Protein AF-A0A1X6YLA5-F1 (afdb_monomer)

Secondary structure (DSSP, 8-state):
-----TT-EEEESS-EEEEEEETTT--EEEEEEE-SEEEESHHHHTTPPTTEEEE--TTS--EEE----TT-----TTTT-S---TT----HHHHHHHHHHHHHHHHHHHHHHHHHHHHHHHHHHT---PPPPPPPP--PPPPPPPPPPPPPPPPPPPP-----

Solvent-accessible surface area (backbone atoms only — not comparable to full-atom values): 10572 Å² total; per-residue (Å²): 134,82,83,78,50,67,75,22,28,39,37,21,87,84,16,35,46,37,36,33,26,33,69,85,81,66,45,76,78,47,77,44,81,44,73,52,41,82,39,72,33,46,75,61,58,75,69,52,56,93,67,43,44,72,44,73,51,93,85,25,58,56,42,81,43,66,64,73,66,77,75,71,75,67,75,56,92,58,80,72,67,56,89,63,58,92,81,68,72,82,48,75,66,55,50,51,53,51,51,50,51,52,50,50,54,50,52,50,56,55,48,54,54,49,52,56,51,49,56,54,48,55,55,63,71,62,57,73,84,67,81,78,75,75,80,74,83,82,77,74,80,77,79,76,81,76,82,78,83,79,81,78,81,77,83,80,84,78,79,91,72,84,88,132

Foldseek 3Di:
DDAADQAKKKAAQAWFWKFKAAQPPRDGPDIDTGGHGIGGCNVVVVVHDPRIGIDDDPPGRIDIGDPPPPPPVPVPPPPVPPPPDPPDDQDPVNVVVVVVVVVVVVVVVVVVVVVVVVVVVVVVVPPPPDPDDDPDDDDDPDDDDDDDDDDDDDDDDDDDDDDD

Sequence (164 aa):
MTEITRNARFVSANGGKVDIIDLQSGEVLADVSVPPGIQPTGPYLDLVPYGAQLQVGPESGLAVLEPRSLTSISKSPLRHQSGANPDFQPTSASRMERELRLQIARMKSLNDGAERRQRKLDQIERIPNAPMEDPAPVVEPSPAPAPEPNPEPAPEPQPEGGNE

Mean predicted aligned error: 19.93 Å

pLDDT: mean 79.2, std 17.37, range [42.91, 97.69]

Structure (mmCIF, N/CA/C/O backbone):
data_AF-A0A1X6YLA5-F1
#
_entry.id   AF-A0A1X6YLA5-F1
#
loop_
_atom_site.group_PDB
_atom_site.id
_atom_site.type_symbol
_atom_site.label_atom_id
_atom_site.label_alt_id
_atom_site.label_comp_id
_atom_site.label_asym_id
_atom_site.label_entity_id
_atom_site.label_seq_id
_atom_site.pdbx_PDB_ins_code
_atom_site.Cartn_x
_atom_site.Cartn_y
_atom_site.Cartn_z
_atom_site.occupancy
_atom_site.B_iso_or_equiv
_atom_site.auth_seq_id
_atom_site.auth_comp_id
_atom_site.auth_asym_id
_atom_site.auth_atom_id
_atom_site.pdbx_PDB_model_num
ATOM 1 N N . MET A 1 1 ? -11.202 14.427 4.803 1.00 63.56 1 MET A N 1
ATOM 2 C CA . MET A 1 1 ? -11.115 13.066 5.365 1.00 63.56 1 MET A CA 1
ATOM 3 C C . MET A 1 1 ? -10.650 12.159 4.247 1.00 63.56 1 MET A C 1
ATOM 5 O O . MET A 1 1 ? -11.165 12.295 3.145 1.00 63.56 1 MET A O 1
ATOM 9 N N . THR A 1 2 ? -9.623 11.351 4.483 1.00 73.75 2 THR A N 1
ATOM 10 C CA . THR A 1 2 ? -9.095 10.432 3.468 1.00 73.75 2 THR A CA 1
ATOM 11 C C . THR A 1 2 ? -9.941 9.167 3.496 1.00 73.75 2 THR A C 1
ATOM 13 O O . THR A 1 2 ? -10.044 8.538 4.546 1.00 73.75 2 THR A O 1
ATOM 16 N N . GLU A 1 3 ? -10.581 8.828 2.382 1.00 83.00 3 GLU A N 1
ATOM 17 C CA . GLU A 1 3 ? -11.421 7.635 2.284 1.00 83.00 3 GLU A CA 1
ATOM 18 C C . GLU A 1 3 ? -10.538 6.382 2.218 1.00 83.00 3 GLU A C 1
ATOM 20 O O . GLU A 1 3 ? -9.690 6.232 1.338 1.00 83.00 3 GLU A O 1
ATOM 25 N N . ILE A 1 4 ? -10.704 5.476 3.179 1.00 91.44 4 ILE A N 1
ATOM 26 C CA . ILE A 1 4 ? -9.829 4.314 3.321 1.00 91.44 4 ILE A CA 1
ATOM 27 C C . ILE A 1 4 ? -10.345 3.173 2.442 1.00 91.44 4 ILE A C 1
ATOM 29 O O . ILE A 1 4 ? -11.321 2.498 2.763 1.00 91.44 4 ILE A O 1
ATOM 33 N N . THR A 1 5 ? -9.663 2.927 1.325 1.00 91.88 5 THR A N 1
ATOM 34 C CA . THR A 1 5 ? -10.025 1.842 0.400 1.00 91.88 5 THR A CA 1
ATOM 35 C C . THR A 1 5 ? -9.481 0.479 0.843 1.00 91.88 5 THR A C 1
ATOM 37 O O . THR A 1 5 ? -8.481 0.380 1.552 1.00 91.88 5 THR A O 1
ATOM 40 N N . ARG A 1 6 ? -10.074 -0.616 0.338 1.00 91.94 6 ARG A N 1
ATOM 41 C CA . ARG A 1 6 ? -9.633 -1.998 0.639 1.00 91.94 6 ARG A CA 1
ATOM 42 C C . ARG A 1 6 ? -8.201 -2.314 0.206 1.00 91.94 6 ARG A C 1
ATOM 44 O O . ARG A 1 6 ? -7.574 -3.217 0.753 1.00 91.94 6 ARG A O 1
ATOM 51 N N . ASN A 1 7 ? -7.692 -1.567 -0.770 1.00 91.62 7 ASN A N 1
ATOM 52 C CA . ASN A 1 7 ? -6.337 -1.723 -1.283 1.00 91.62 7 ASN A CA 1
ATOM 53 C C . ASN A 1 7 ? -5.305 -0.909 -0.494 1.00 91.62 7 ASN A C 1
ATOM 55 O O . ASN A 1 7 ? -4.108 -1.132 -0.678 1.00 91.62 7 ASN A O 1
ATOM 59 N N . ALA A 1 8 ? -5.744 0.019 0.362 1.00 93.69 8 ALA A N 1
ATOM 60 C CA . ALA A 1 8 ? -4.855 0.782 1.220 1.00 93.69 8 ALA A CA 1
ATOM 61 C C . ALA A 1 8 ? -4.033 -0.135 2.140 1.00 93.69 8 ALA A C 1
ATOM 63 O O . ALA A 1 8 ? -4.310 -1.328 2.324 1.00 93.69 8 ALA A O 1
ATOM 64 N N . ARG A 1 9 ? -2.965 0.436 2.692 1.00 95.12 9 ARG A N 1
ATOM 65 C CA . ARG A 1 9 ? -2.153 -0.200 3.723 1.00 95.12 9 ARG A CA 1
ATOM 66 C C . ARG A 1 9 ? -1.939 0.763 4.869 1.00 95.12 9 ARG A C 1
ATOM 68 O O . ARG A 1 9 ? -1.591 1.919 4.649 1.00 95.12 9 ARG A O 1
ATOM 75 N N . PHE A 1 10 ? -2.095 0.270 6.085 1.00 95.69 10 PHE A N 1
ATOM 76 C CA . PHE A 1 10 ? -1.666 0.989 7.270 1.00 95.69 10 PHE A CA 1
ATOM 77 C C . PHE A 1 10 ? -0.164 0.823 7.448 1.00 95.69 10 PHE A C 1
ATOM 79 O O . PHE A 1 10 ? 0.371 -0.274 7.281 1.00 95.69 10 PHE A O 1
ATOM 86 N N . VAL A 1 11 ? 0.518 1.917 7.763 1.00 96.19 11 VAL A N 1
ATOM 87 C CA . VAL A 1 11 ? 1.953 1.939 8.026 1.00 96.19 11 VAL A CA 1
ATOM 88 C C . VAL A 1 11 ? 2.182 2.645 9.352 1.00 96.19 11 VAL A C 1
ATOM 90 O O . VAL A 1 11 ? 1.808 3.805 9.509 1.00 96.19 11 VAL A O 1
ATOM 93 N N . SER A 1 12 ? 2.806 1.953 10.300 1.00 96.81 12 SER A N 1
ATOM 94 C CA . SER A 1 12 ? 3.267 2.553 11.554 1.00 96.81 12 SER A CA 1
ATOM 95 C C . SER A 1 12 ? 4.551 1.886 12.035 1.00 96.81 12 SER A C 1
ATOM 97 O O . SER A 1 12 ? 4.751 0.690 11.837 1.00 96.81 12 SER A O 1
ATOM 99 N N . ALA A 1 13 ? 5.422 2.656 12.685 1.00 96.19 13 ALA A N 1
ATOM 100 C CA . ALA A 1 13 ? 6.609 2.124 13.349 1.00 96.19 13 ALA A CA 1
ATOM 101 C C . ALA A 1 13 ? 6.271 1.444 14.687 1.00 96.19 13 ALA A C 1
ATOM 103 O O . ALA A 1 13 ? 6.839 0.403 15.000 1.00 96.19 13 ALA A O 1
ATOM 104 N N . ASN A 1 14 ? 5.319 2.002 15.442 1.00 96.75 14 ASN A N 1
ATOM 105 C CA . ASN A 1 14 ? 5.005 1.590 16.817 1.00 96.75 14 ASN A CA 1
ATOM 106 C C . ASN A 1 14 ? 3.636 0.897 16.946 1.00 96.75 14 ASN A C 1
ATOM 108 O O . ASN A 1 14 ? 3.245 0.498 18.038 1.00 96.75 14 ASN A O 1
ATOM 112 N N . GLY A 1 15 ? 2.906 0.754 15.838 1.0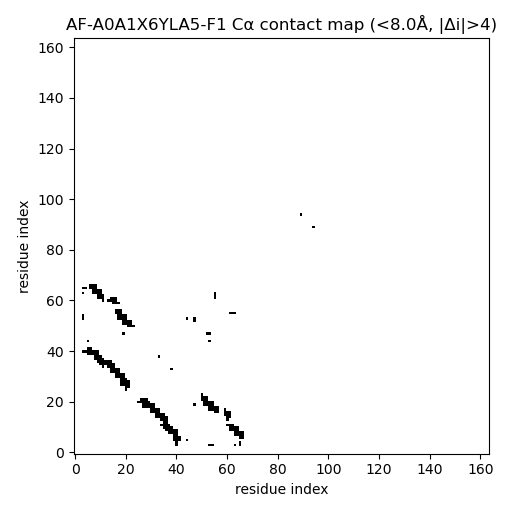0 95.62 15 GLY A N 1
ATOM 113 C CA . GLY A 1 15 ? 1.487 0.407 15.845 1.00 95.62 15 GLY A CA 1
ATOM 114 C C . GLY A 1 15 ? 0.614 1.646 16.044 1.00 95.62 15 GLY A C 1
ATOM 115 O O . GLY A 1 15 ? 1.097 2.778 15.966 1.00 95.62 15 GLY A O 1
ATOM 116 N N . GLY A 1 16 ? -0.681 1.443 16.240 1.00 95.69 16 GLY A N 1
ATOM 117 C CA . GLY A 1 16 ? -1.617 2.536 16.479 1.00 95.69 16 GLY A CA 1
ATOM 118 C C . GLY A 1 16 ? -3.050 2.060 16.640 1.00 95.69 16 GLY A C 1
ATOM 119 O O . GLY A 1 16 ? -3.293 0.863 16.789 1.00 95.69 16 GLY A O 1
ATOM 120 N N . LYS A 1 17 ? -3.997 2.996 16.597 1.00 95.75 17 LYS A N 1
ATOM 121 C CA . LYS A 1 17 ? -5.434 2.714 16.689 1.00 95.75 17 LYS A CA 1
ATOM 122 C C . LYS A 1 17 ? -6.199 3.308 15.515 1.00 95.75 17 LYS A C 1
ATOM 124 O O . LYS A 1 17 ? -5.859 4.387 15.035 1.00 95.75 17 LYS A O 1
ATOM 129 N N . VAL A 1 18 ? -7.211 2.589 15.058 1.00 95.50 18 VAL A N 1
ATOM 130 C CA . VAL A 1 18 ? -8.155 3.058 14.045 1.00 95.50 18 VAL A CA 1
ATOM 131 C C . VAL A 1 18 ? -9.533 3.077 14.673 1.00 95.50 18 VAL A C 1
ATOM 133 O O . VAL A 1 18 ? -9.942 2.090 15.285 1.00 95.50 18 VAL A O 1
ATOM 136 N N . ASP A 1 19 ? -10.234 4.180 14.477 1.00 95.62 19 ASP A N 1
ATOM 137 C CA . ASP A 1 19 ? -11.535 4.413 15.077 1.00 95.62 19 ASP A CA 1
ATOM 138 C C . ASP A 1 19 ? -12.605 4.052 14.043 1.00 95.62 19 ASP A C 1
ATOM 140 O O . ASP A 1 19 ? -12.516 4.425 12.867 1.00 95.62 19 ASP A O 1
ATOM 144 N N . ILE A 1 20 ? -13.612 3.293 14.458 1.00 95.69 20 ILE A N 1
ATOM 145 C CA . ILE A 1 20 ? -14.802 3.004 13.659 1.00 95.69 20 ILE A CA 1
ATOM 146 C C . ILE A 1 20 ? -15.848 4.040 14.041 1.00 95.69 20 ILE A C 1
ATOM 148 O O . ILE A 1 20 ? -16.296 4.069 15.183 1.00 95.69 20 ILE A O 1
ATOM 152 N N . ILE A 1 21 ? -16.245 4.878 13.090 1.00 95.44 21 ILE A N 1
ATOM 153 C CA . ILE A 1 21 ? -17.157 5.998 13.322 1.00 95.44 21 ILE A CA 1
ATOM 154 C C . ILE A 1 21 ? -18.441 5.764 12.542 1.00 95.44 21 ILE A C 1
ATOM 156 O O . ILE A 1 21 ? -18.399 5.413 11.362 1.00 95.44 21 ILE A O 1
ATOM 160 N N . ASP A 1 22 ? -19.583 5.970 13.185 1.00 96.50 22 ASP A N 1
ATOM 161 C CA . ASP A 1 22 ? -20.880 5.953 12.511 1.00 96.50 22 ASP A CA 1
ATOM 162 C C . ASP A 1 22 ? -21.041 7.192 11.612 1.00 96.50 22 ASP A C 1
ATOM 164 O O . ASP A 1 22 ? -20.834 8.326 12.045 1.00 96.50 22 ASP A O 1
ATOM 168 N N . LEU A 1 23 ? -21.427 6.992 10.348 1.00 93.88 23 LEU A N 1
ATOM 169 C CA . LEU A 1 23 ? -21.594 8.082 9.382 1.00 93.88 23 LEU A CA 1
ATOM 170 C C . LEU A 1 23 ? -22.749 9.025 9.741 1.00 93.88 23 LEU A C 1
ATOM 172 O O . LEU A 1 23 ? -22.738 10.175 9.302 1.00 93.88 23 LEU A O 1
ATOM 176 N N . GLN A 1 24 ? -23.757 8.552 10.481 1.00 94.44 24 GLN A N 1
ATOM 177 C CA . GLN A 1 24 ? -24.940 9.355 10.799 1.00 94.44 24 GLN A CA 1
ATOM 178 C C . GLN A 1 24 ? -24.748 10.200 12.057 1.00 94.44 24 GLN A C 1
ATOM 180 O O . GLN A 1 24 ? -25.026 11.399 12.036 1.00 94.44 24 GLN A O 1
ATOM 185 N N . SER A 1 25 ? -24.284 9.583 13.144 1.00 94.12 25 SER A N 1
ATOM 186 C CA . SER A 1 25 ? -24.071 10.268 14.424 1.00 94.12 25 SER A CA 1
ATOM 187 C C . SER A 1 25 ? -22.704 10.947 14.532 1.00 94.12 25 SER A C 1
ATOM 189 O O . SER A 1 25 ? -22.564 11.915 15.279 1.00 94.12 25 SER A O 1
ATOM 191 N N . GLY A 1 26 ? -21.695 10.464 13.799 1.00 92.94 26 GLY A N 1
ATOM 192 C CA . GLY A 1 26 ? -20.302 10.865 13.993 1.00 92.94 26 GLY A CA 1
ATOM 193 C C . GLY A 1 26 ? -19.695 10.348 15.301 1.00 92.94 26 GLY A C 1
ATOM 194 O O . GLY A 1 26 ? -18.610 10.790 15.678 1.00 92.94 26 GLY A O 1
ATOM 195 N N . GLU A 1 27 ? -20.377 9.441 16.004 1.00 94.88 27 GLU A N 1
ATOM 196 C CA . GLU A 1 27 ? -19.890 8.836 17.239 1.00 94.88 27 GLU A CA 1
ATOM 197 C C . GLU A 1 27 ? -18.883 7.718 16.939 1.00 94.88 27 GLU A C 1
ATOM 199 O O . GLU A 1 27 ? -19.021 6.967 15.967 1.00 94.88 27 GLU A O 1
ATOM 204 N N . VAL A 1 28 ? -17.857 7.610 17.785 1.00 95.00 28 VAL A N 1
ATOM 205 C CA . VAL A 1 28 ? -16.889 6.512 17.732 1.00 95.00 28 VAL A CA 1
ATOM 206 C C . VAL A 1 28 ? -17.541 5.271 18.335 1.00 95.00 28 VAL A C 1
ATOM 208 O O . VAL A 1 28 ? -17.820 5.223 19.530 1.00 95.00 28 VAL A O 1
ATOM 211 N N . LEU A 1 29 ? -17.781 4.261 17.505 1.00 95.81 29 LEU A N 1
ATOM 212 C CA . LEU A 1 29 ? -18.382 2.994 17.913 1.00 95.81 29 LEU A CA 1
ATOM 213 C C . LEU A 1 29 ? -17.364 2.060 18.574 1.00 95.81 29 LEU A C 1
ATOM 215 O O . LEU A 1 29 ? -17.704 1.341 19.513 1.00 95.81 29 LEU A O 1
ATOM 219 N N . ALA A 1 30 ? -16.137 2.017 18.050 1.00 95.44 30 ALA A N 1
ATOM 220 C CA . ALA A 1 30 ? -15.092 1.120 18.530 1.00 95.44 30 ALA A CA 1
ATOM 221 C C . ALA A 1 30 ? -13.692 1.567 18.095 1.00 95.44 30 ALA A C 1
ATOM 223 O O . ALA A 1 30 ? -13.518 2.080 16.991 1.00 95.44 30 ALA A O 1
ATOM 224 N N . ASP A 1 31 ? -12.698 1.234 18.918 1.00 95.00 31 ASP A N 1
ATOM 225 C CA . ASP A 1 31 ? -11.280 1.427 18.616 1.00 95.00 31 ASP A CA 1
ATOM 226 C C . ASP A 1 31 ? -10.631 0.076 18.311 1.00 95.00 31 ASP A C 1
ATOM 228 O O . ASP A 1 31 ? -10.728 -0.872 19.098 1.00 95.00 31 ASP A O 1
ATOM 232 N N . VAL A 1 32 ? -9.909 -0.012 17.196 1.00 96.19 32 VAL A N 1
ATOM 233 C CA . VAL A 1 32 ? -9.199 -1.227 16.790 1.00 96.19 32 VAL A CA 1
ATOM 234 C C . VAL A 1 32 ? -7.699 -0.979 16.762 1.00 96.19 32 VAL A C 1
ATOM 236 O O . VAL A 1 32 ? -7.200 -0.105 16.053 1.00 96.19 32 VAL A O 1
ATOM 239 N N . SER A 1 33 ? -6.957 -1.782 17.521 1.00 96.31 33 SER A N 1
ATOM 240 C CA . SER A 1 33 ? -5.496 -1.720 17.564 1.00 96.31 33 SER A CA 1
ATOM 241 C C . SER A 1 33 ? -4.878 -2.345 16.311 1.00 96.31 33 SER A C 1
ATOM 243 O O . SER A 1 33 ? -5.177 -3.486 15.959 1.00 96.31 33 SER A O 1
ATOM 245 N N . VAL A 1 34 ? -3.964 -1.618 15.670 1.00 97.06 34 VAL A N 1
ATOM 246 C CA . VAL A 1 34 ? -3.184 -2.068 14.512 1.00 97.06 34 VAL A CA 1
ATOM 247 C C . VAL A 1 34 ? -1.736 -2.305 14.953 1.00 97.06 34 VAL A C 1
ATOM 249 O O . VAL A 1 34 ? -1.116 -1.398 15.519 1.00 97.06 34 VAL A O 1
ATOM 252 N N . PRO A 1 35 ? -1.161 -3.494 14.702 1.00 97.69 35 PRO A N 1
ATOM 253 C CA . PRO A 1 35 ? 0.223 -3.783 15.055 1.00 97.69 35 PRO A CA 1
ATOM 254 C C . PRO A 1 35 ? 1.215 -2.960 14.212 1.00 97.69 35 PRO A C 1
ATOM 256 O O . PRO A 1 35 ? 0.869 -2.496 13.120 1.00 97.69 35 PRO A O 1
ATOM 259 N N . PRO A 1 36 ? 2.465 -2.791 14.684 1.00 97.38 36 PRO A N 1
ATOM 260 C CA . PRO A 1 36 ? 3.510 -2.117 13.920 1.00 97.38 36 PRO A CA 1
ATOM 261 C C . PRO A 1 36 ? 3.802 -2.817 12.584 1.00 97.38 36 PRO A C 1
ATOM 263 O O . PRO A 1 36 ? 3.535 -4.006 12.383 1.00 97.38 36 PRO A O 1
ATOM 266 N N . GLY A 1 37 ? 4.390 -2.062 11.660 1.00 96.81 37 GLY A N 1
ATOM 267 C CA . GLY A 1 37 ? 4.745 -2.498 10.316 1.00 96.81 37 GLY A CA 1
ATOM 268 C C . GLY A 1 37 ? 3.758 -2.032 9.249 1.00 96.81 37 GLY A C 1
ATOM 269 O O . GLY A 1 37 ? 3.090 -1.007 9.384 1.00 96.81 37 GLY A O 1
ATOM 270 N N . ILE A 1 38 ? 3.719 -2.779 8.144 1.00 96.50 38 ILE A N 1
ATOM 271 C CA . ILE A 1 38 ? 2.829 -2.528 7.008 1.00 96.50 38 ILE A CA 1
ATOM 272 C C . ILE A 1 38 ? 1.702 -3.554 7.066 1.00 96.50 38 ILE A C 1
ATOM 274 O O . ILE A 1 38 ? 1.937 -4.733 6.807 1.00 96.50 38 ILE A O 1
ATOM 278 N N . GLN A 1 39 ? 0.489 -3.102 7.367 1.00 96.94 39 GLN A N 1
ATOM 279 C CA . GLN A 1 39 ? -0.682 -3.959 7.524 1.00 96.94 39 GLN A CA 1
ATOM 280 C C . GLN A 1 39 ? -1.699 -3.718 6.400 1.00 96.94 39 GLN A C 1
ATOM 282 O O . GLN A 1 39 ? -1.932 -2.568 6.016 1.00 96.94 39 GLN A O 1
ATOM 287 N N . PRO A 1 40 ? -2.306 -4.775 5.832 1.00 96.31 40 PRO A N 1
ATOM 288 C CA . PRO A 1 40 ? -3.376 -4.621 4.854 1.00 96.31 40 PRO A CA 1
ATOM 289 C C . PRO A 1 40 ? -4.646 -4.089 5.526 1.00 96.31 40 PRO A C 1
ATOM 291 O O . PRO A 1 40 ? -4.976 -4.496 6.637 1.00 96.31 40 PRO A O 1
ATOM 294 N N . THR A 1 41 ? -5.392 -3.225 4.837 1.00 95.75 41 THR A N 1
ATOM 295 C CA . THR A 1 41 ? -6.613 -2.631 5.405 1.00 95.75 41 THR A CA 1
ATOM 296 C C . THR A 1 41 ? -7.844 -3.539 5.309 1.00 95.75 41 THR A C 1
ATOM 298 O O . THR A 1 41 ? -8.793 -3.376 6.069 1.00 95.75 41 THR A O 1
ATOM 301 N N . GLY A 1 42 ? -7.822 -4.531 4.410 1.00 95.69 42 GLY A N 1
ATOM 302 C CA . GLY A 1 42 ? -8.934 -5.459 4.163 1.00 95.69 42 GLY A CA 1
ATOM 303 C C . GLY A 1 42 ? -9.549 -6.092 5.421 1.00 95.69 42 GLY A C 1
ATOM 304 O O . GLY A 1 42 ? -10.751 -5.934 5.605 1.00 95.69 42 GLY A O 1
ATOM 305 N N . PRO A 1 43 ? -8.759 -6.727 6.311 1.00 96.31 43 PRO A N 1
ATOM 306 C CA . PRO A 1 43 ? -9.287 -7.353 7.525 1.00 96.31 43 PRO A CA 1
ATOM 307 C C . PRO A 1 43 ? -10.010 -6.381 8.465 1.00 96.31 43 PRO A C 1
ATOM 309 O O . PRO A 1 43 ? -10.951 -6.774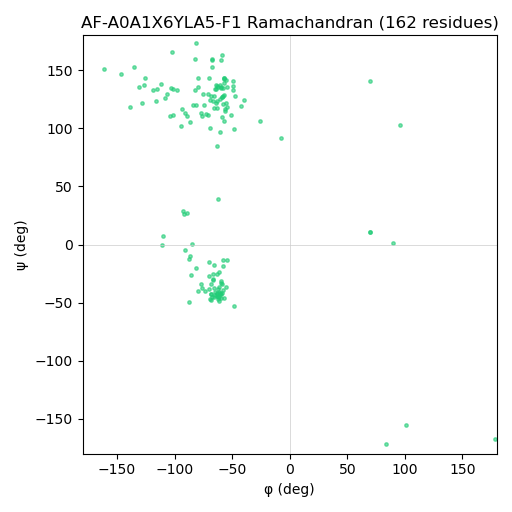 9.138 1.00 96.31 43 PRO A O 1
ATOM 312 N N . TYR A 1 44 ? -9.585 -5.115 8.506 1.00 96.06 44 TYR A N 1
ATOM 313 C CA . TYR A 1 44 ? -10.195 -4.099 9.367 1.00 96.06 44 TYR A CA 1
ATOM 314 C C . TYR A 1 44 ? -11.514 -3.587 8.794 1.00 96.06 44 TYR A C 1
ATOM 316 O O . TYR A 1 44 ? -12.434 -3.300 9.547 1.00 96.06 44 TYR A O 1
ATOM 324 N N . LEU A 1 45 ? -11.624 -3.501 7.465 1.00 95.19 45 LEU A N 1
ATOM 325 C CA . LEU A 1 45 ? -12.867 -3.109 6.795 1.00 95.19 45 LEU A CA 1
ATOM 326 C C . LEU A 1 45 ? -13.973 -4.149 6.974 1.00 95.19 45 LEU A C 1
ATOM 328 O O . LEU A 1 45 ? -15.139 -3.781 7.048 1.00 95.19 45 LEU A O 1
ATOM 332 N N . ASP A 1 46 ? -13.614 -5.426 7.091 1.00 96.06 46 ASP A N 1
ATOM 333 C CA . ASP A 1 46 ? -14.579 -6.502 7.332 1.00 96.06 46 ASP A CA 1
ATOM 334 C C . ASP A 1 46 ? -15.181 -6.440 8.756 1.00 96.06 46 ASP A C 1
ATOM 336 O O . ASP A 1 46 ? -16.215 -7.054 9.012 1.00 96.06 46 ASP A O 1
ATOM 340 N N . LEU A 1 47 ? -14.569 -5.675 9.673 1.00 95.38 47 LEU A N 1
ATOM 341 C CA . LEU A 1 47 ? -15.087 -5.412 11.022 1.00 95.38 47 LEU A CA 1
ATOM 342 C C . LEU A 1 47 ? -16.058 -4.221 11.075 1.00 95.38 47 LEU A C 1
ATOM 344 O O . LEU A 1 47 ? -16.676 -3.987 12.112 1.00 95.38 47 LEU A O 1
ATOM 348 N N . VAL A 1 48 ? -16.179 -3.448 9.992 1.00 95.88 48 VAL A N 1
ATOM 349 C CA . VAL A 1 48 ? -16.975 -2.217 9.977 1.00 95.88 48 VAL A CA 1
ATOM 350 C C . VAL A 1 48 ? -18.452 -2.561 9.768 1.00 95.88 48 VAL A C 1
ATOM 352 O O . VAL A 1 48 ? -18.800 -3.154 8.742 1.00 95.88 48 VAL A O 1
ATOM 355 N N . PRO A 1 49 ? -19.348 -2.198 10.705 1.00 94.88 49 PRO A N 1
ATOM 356 C CA . PRO A 1 49 ? -20.776 -2.419 10.532 1.00 94.88 49 PRO A CA 1
ATOM 357 C C . PRO A 1 49 ? -21.340 -1.545 9.403 1.00 94.88 49 PRO A C 1
ATOM 359 O O . PRO A 1 49 ? -20.775 -0.518 9.024 1.00 94.88 49 PRO A O 1
ATOM 362 N N . TYR A 1 50 ? -22.487 -1.951 8.858 1.00 94.94 50 TYR A N 1
ATOM 363 C CA . TYR A 1 50 ? -23.128 -1.228 7.761 1.00 94.94 50 TYR A CA 1
ATOM 364 C C . TYR A 1 50 ? -23.470 0.207 8.189 1.00 94.94 50 TYR A C 1
ATOM 366 O O . TYR A 1 50 ? -24.162 0.402 9.183 1.00 94.94 50 TYR A O 1
ATOM 374 N N . GLY A 1 51 ? -22.999 1.203 7.435 1.00 93.75 51 GLY A N 1
ATOM 375 C CA . GLY A 1 51 ? -23.198 2.619 7.765 1.00 93.75 51 GLY A CA 1
ATOM 376 C C . GLY A 1 51 ? -22.113 3.246 8.648 1.00 93.75 51 GLY A C 1
ATOM 377 O O . GLY A 1 51 ? -22.203 4.433 8.934 1.00 93.75 51 GLY A O 1
ATOM 378 N N . ALA A 1 52 ? -21.068 2.507 9.024 1.00 95.62 52 ALA A N 1
ATOM 379 C CA . ALA A 1 52 ? -19.879 3.073 9.656 1.00 95.62 52 ALA A CA 1
ATOM 380 C C . ALA A 1 52 ? -18.706 3.194 8.667 1.00 95.62 52 ALA A C 1
ATOM 382 O O . ALA A 1 52 ? -18.711 2.605 7.583 1.00 95.62 52 ALA A O 1
ATOM 383 N N . GLN A 1 53 ? -17.685 3.958 9.051 1.00 95.50 53 GLN A N 1
ATOM 384 C CA . GLN A 1 53 ? -16.433 4.113 8.314 1.00 95.50 53 GLN A CA 1
ATOM 385 C C . GLN A 1 53 ? -15.223 4.037 9.251 1.00 95.50 53 GLN A C 1
ATOM 387 O O . GLN A 1 53 ? -15.311 4.387 10.426 1.00 95.50 53 GLN A O 1
ATOM 392 N N . LEU A 1 54 ? -14.075 3.610 8.720 1.00 95.38 54 LEU A N 1
ATOM 393 C CA . LEU A 1 54 ? -12.804 3.685 9.443 1.00 95.38 54 LEU A CA 1
ATOM 394 C C . LEU A 1 54 ? -12.216 5.085 9.312 1.00 95.38 54 LEU A C 1
ATOM 396 O O . LEU A 1 54 ? -12.085 5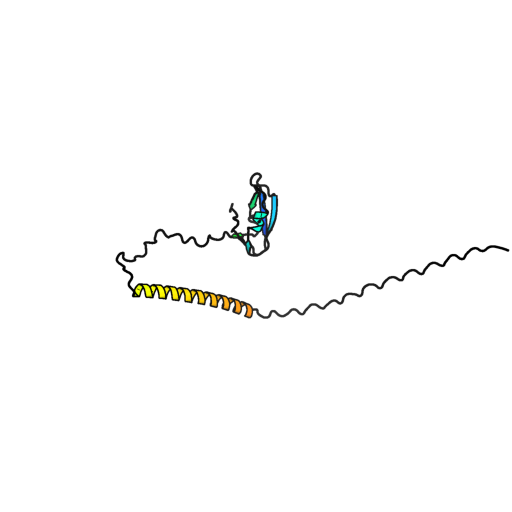.610 8.204 1.00 95.38 54 LEU A O 1
ATOM 400 N N . GLN A 1 55 ? -11.779 5.644 10.433 1.00 94.44 55 GLN A N 1
ATOM 401 C CA . GLN A 1 55 ? -11.051 6.897 10.486 1.00 94.44 55 GLN A CA 1
ATOM 402 C C . GLN A 1 55 ? -9.746 6.715 11.258 1.00 94.44 55 GLN A C 1
ATOM 404 O O . GLN A 1 55 ? -9.681 6.071 12.300 1.00 94.44 55 GLN A O 1
ATOM 409 N N . VAL A 1 56 ? -8.681 7.306 10.724 1.00 94.31 56 VAL A N 1
ATOM 410 C CA . VAL A 1 56 ? -7.381 7.358 11.390 1.00 94.31 56 VAL A CA 1
ATOM 411 C C . VAL A 1 56 ? -7.228 8.743 12.004 1.00 94.31 56 VAL A C 1
ATOM 413 O O . VAL A 1 56 ? -7.142 9.739 11.281 1.00 94.31 56 VAL A O 1
ATOM 416 N N . GLY A 1 57 ? -7.234 8.815 13.336 1.00 88.06 57 GLY A N 1
ATOM 417 C CA . GLY A 1 57 ? -6.994 10.056 14.068 1.00 88.06 57 GLY A CA 1
ATOM 418 C C . GLY A 1 57 ? -5.549 10.553 13.907 1.00 88.06 57 GLY A C 1
ATOM 419 O O . GLY A 1 57 ? -4.640 9.742 13.710 1.00 88.06 57 GLY A O 1
ATOM 420 N N . PRO A 1 58 ? -5.287 11.869 14.017 1.00 84.06 58 PRO A N 1
ATOM 421 C CA . PRO A 1 58 ? -3.939 12.432 13.871 1.00 84.06 58 PRO A CA 1
ATOM 422 C C . PRO A 1 58 ? -2.953 11.938 14.943 1.00 84.06 58 PRO A C 1
ATOM 424 O O . PRO A 1 58 ? -1.752 11.881 14.696 1.00 84.06 58 PRO A O 1
ATOM 427 N N . GLU A 1 59 ? -3.455 11.538 16.111 1.00 87.38 59 GLU A N 1
ATOM 428 C CA . GLU A 1 59 ? -2.653 11.054 17.244 1.00 87.38 59 GLU A CA 1
ATOM 429 C C . GLU A 1 59 ? -2.445 9.533 17.234 1.00 87.38 59 GLU A C 1
ATOM 431 O O . GLU A 1 59 ? -1.687 8.999 18.039 1.00 87.38 59 GLU A O 1
ATOM 436 N N . SER A 1 60 ? -3.074 8.820 16.297 1.00 87.12 60 SER A N 1
ATOM 437 C CA . SER A 1 60 ? -3.013 7.356 16.225 1.00 87.12 60 SER A CA 1
ATOM 438 C C . SER A 1 60 ? -1.622 6.803 15.898 1.00 87.12 60 SER A C 1
ATOM 440 O O . SER A 1 60 ? -1.384 5.611 16.084 1.00 87.12 60 SER A O 1
ATOM 442 N N . GLY A 1 61 ? -0.717 7.633 15.363 1.00 92.38 61 GLY A N 1
ATOM 443 C CA . GLY A 1 61 ? 0.594 7.198 14.876 1.00 92.38 61 GLY A CA 1
ATOM 444 C C . GLY A 1 61 ? 0.535 6.337 13.607 1.00 92.38 61 GLY A C 1
ATOM 445 O O . GLY A 1 61 ? 1.546 5.751 13.223 1.00 92.38 61 GLY A O 1
ATOM 446 N N . LEU A 1 62 ? -0.627 6.252 12.950 1.00 94.38 62 LEU A N 1
ATOM 447 C CA . LEU A 1 62 ? -0.823 5.485 11.722 1.00 94.38 62 LEU A CA 1
ATOM 448 C C . LEU A 1 62 ? -0.830 6.397 10.498 1.00 94.38 62 LEU A C 1
ATOM 450 O O . LEU A 1 62 ? -1.527 7.408 10.444 1.00 94.38 62 LEU A O 1
ATOM 454 N N . ALA A 1 63 ? -0.091 5.993 9.470 1.00 94.31 63 ALA A N 1
ATOM 455 C CA . ALA A 1 63 ? -0.184 6.568 8.139 1.00 94.31 63 ALA A CA 1
ATOM 456 C C . ALA A 1 63 ? -0.967 5.622 7.223 1.00 94.31 63 ALA A C 1
ATOM 458 O O . ALA A 1 63 ? -0.710 4.416 7.185 1.00 94.31 63 ALA A O 1
ATOM 459 N N . VAL A 1 64 ? -1.904 6.171 6.449 1.00 94.62 64 VAL A N 1
ATOM 460 C CA . VAL A 1 64 ? -2.607 5.425 5.400 1.00 94.62 64 VAL A CA 1
ATOM 461 C C . VAL A 1 64 ? -1.835 5.584 4.099 1.00 94.62 64 VAL A C 1
ATOM 463 O O . VAL A 1 64 ? -1.740 6.675 3.540 1.00 94.62 64 VAL A O 1
ATOM 466 N N . LEU A 1 65 ? -1.268 4.485 3.616 1.00 93.06 65 LEU A N 1
ATOM 467 C CA . LEU A 1 65 ? -0.642 4.407 2.311 1.00 93.06 65 LEU A CA 1
ATOM 468 C C . LEU A 1 65 ? -1.668 3.875 1.314 1.00 93.06 65 LEU A C 1
ATOM 470 O O . LEU A 1 65 ? -1.919 2.671 1.234 1.00 93.06 65 LEU A O 1
ATOM 474 N N . GLU A 1 66 ? -2.242 4.764 0.517 1.00 89.38 66 GLU A N 1
ATOM 475 C CA . GLU A 1 66 ? -2.963 4.334 -0.672 1.00 89.38 66 GLU A CA 1
ATOM 476 C C . GLU A 1 66 ? -1.941 3.783 -1.671 1.00 89.38 66 GLU A C 1
ATOM 478 O O . GLU A 1 66 ? -0.970 4.480 -2.005 1.00 89.38 66 GLU A O 1
ATOM 483 N N . PRO A 1 67 ? -2.084 2.534 -2.153 1.00 77.81 67 PRO A N 1
ATOM 484 C CA . PRO A 1 67 ? -1.257 2.091 -3.250 1.00 77.81 67 PRO A CA 1
ATOM 485 C C . PRO A 1 67 ? -1.520 3.055 -4.395 1.00 77.81 67 PRO A C 1
ATOM 487 O O . PRO A 1 67 ? -2.650 3.180 -4.868 1.00 77.81 67 PRO A O 1
ATOM 490 N N . ARG A 1 68 ? -0.460 3.728 -4.855 1.00 63.44 68 ARG A N 1
ATOM 491 C CA . ARG A 1 68 ? -0.487 4.367 -6.166 1.00 63.44 68 ARG A CA 1
ATOM 492 C C . ARG A 1 68 ? -0.945 3.278 -7.112 1.00 63.44 68 ARG A C 1
ATOM 494 O O . ARG A 1 68 ? -0.227 2.286 -7.263 1.00 63.44 68 ARG A O 1
ATOM 501 N N . SER A 1 69 ? -2.158 3.424 -7.645 1.00 59.78 69 SER A N 1
ATOM 502 C CA . SER A 1 69 ? -2.676 2.538 -8.674 1.00 59.78 69 SER A CA 1
ATOM 503 C C . SER A 1 69 ? -1.524 2.305 -9.635 1.00 59.78 69 SER A C 1
ATOM 505 O O . SER A 1 69 ? -0.906 3.274 -10.091 1.00 59.78 69 SER A O 1
ATOM 507 N N . LEU A 1 70 ? -1.137 1.026 -9.756 1.00 50.62 70 LEU A N 1
ATOM 508 C CA . LEU A 1 70 ? -0.090 0.520 -10.640 1.00 50.62 70 LEU A CA 1
ATOM 509 C C . LEU A 1 70 ? 0.027 1.477 -11.798 1.00 50.62 70 LEU A C 1
ATOM 511 O O . LEU A 1 70 ? -0.930 1.543 -12.567 1.00 50.62 70 LEU A O 1
ATOM 515 N N . THR A 1 71 ? 1.113 2.261 -11.792 1.00 50.38 71 THR A N 1
ATOM 516 C CA . THR A 1 71 ? 1.437 3.332 -12.726 1.00 50.38 71 THR A CA 1
ATOM 517 C C . THR A 1 71 ? 0.432 3.330 -13.853 1.00 50.38 71 THR A C 1
ATOM 519 O O . THR A 1 71 ? 0.595 2.552 -14.796 1.00 50.38 71 THR A O 1
ATOM 522 N N . SER A 1 72 ? -0.659 4.101 -13.737 1.00 46.28 72 SER A N 1
ATOM 523 C CA . SER A 1 72 ? -1.443 4.352 -14.931 1.00 46.28 72 SER A CA 1
ATOM 524 C C . SER A 1 72 ? -0.407 4.955 -15.857 1.00 46.28 72 SER A C 1
ATOM 526 O O . SER A 1 72 ? 0.089 6.055 -15.598 1.00 46.28 72 SER A O 1
ATOM 528 N N . ILE A 1 73 ? 0.034 4.183 -16.848 1.00 53.91 73 ILE A N 1
ATOM 529 C CA . ILE A 1 73 ? 0.759 4.705 -17.982 1.00 53.91 73 ILE A CA 1
ATOM 530 C C . ILE A 1 73 ? -0.298 5.607 -18.586 1.00 53.91 73 ILE A C 1
ATOM 532 O O . ILE A 1 73 ? -1.100 5.169 -19.413 1.00 53.91 73 ILE A O 1
ATOM 536 N N . SER A 1 74 ? -0.397 6.838 -18.077 1.00 52.16 74 SER A N 1
ATOM 537 C CA . SER A 1 74 ? -1.187 7.856 -18.713 1.00 52.16 74 SER A CA 1
ATOM 538 C C . SER A 1 74 ? -0.597 7.861 -20.107 1.00 52.16 74 SER A C 1
ATOM 540 O O . SER A 1 74 ? 0.621 7.961 -20.303 1.00 52.16 74 SER A O 1
ATOM 542 N N . LYS A 1 75 ? -1.433 7.540 -21.096 1.00 52.78 75 LYS A N 1
ATOM 543 C CA . LYS A 1 75 ? -1.034 7.734 -22.477 1.00 52.78 75 LYS A CA 1
ATOM 544 C C . LYS A 1 75 ? -0.799 9.230 -22.539 1.00 52.78 75 LYS A C 1
ATOM 546 O O . LYS A 1 75 ? -1.763 9.981 -22.598 1.00 52.78 75 LYS A O 1
ATOM 551 N N . SER A 1 76 ? 0.460 9.640 -22.390 1.00 51.09 76 SER A N 1
ATOM 552 C CA . SER A 1 76 ? 0.830 11.036 -22.497 1.00 51.09 76 SER A CA 1
ATOM 553 C C . SER A 1 76 ? 0.153 11.548 -23.768 1.00 51.09 76 SER A C 1
ATOM 555 O O . SER A 1 76 ? 0.286 10.890 -24.810 1.00 51.09 76 SER A O 1
ATOM 557 N N . PRO A 1 77 ? -0.603 12.658 -23.714 1.00 55.03 77 PRO A N 1
ATOM 558 C CA . PRO A 1 77 ? -1.212 13.239 -24.912 1.00 55.03 77 PRO A CA 1
ATOM 559 C C . PRO A 1 77 ? -0.144 13.593 -25.962 1.00 55.03 77 PRO A C 1
ATOM 561 O O . PRO A 1 77 ? -0.440 13.780 -27.134 1.00 55.03 77 PRO A O 1
ATOM 564 N N . LEU A 1 78 ? 1.125 13.583 -25.551 1.00 55.22 78 LEU A N 1
ATOM 565 C CA . LEU A 1 78 ? 2.316 13.786 -26.351 1.00 55.22 78 LEU A CA 1
ATOM 566 C C . LEU A 1 78 ? 2.919 12.473 -26.883 1.00 55.22 78 LEU A C 1
ATOM 568 O O . LEU A 1 78 ? 4.121 12.414 -27.133 1.00 55.22 78 LEU A O 1
ATOM 572 N N . ARG A 1 79 ? 2.122 11.414 -27.119 1.00 49.69 79 ARG A N 1
ATOM 573 C CA . ARG A 1 79 ? 2.592 10.213 -27.855 1.00 49.69 79 ARG A CA 1
ATOM 574 C C . ARG A 1 79 ? 3.183 10.543 -29.237 1.00 49.69 79 ARG A C 1
ATOM 576 O O . ARG A 1 79 ? 3.860 9.695 -29.810 1.00 49.69 79 ARG A O 1
ATOM 583 N N . HIS A 1 80 ? 2.965 11.759 -29.738 1.00 51.88 80 HIS A N 1
ATOM 584 C CA . HIS A 1 80 ? 3.499 12.270 -30.999 1.00 51.88 80 HIS A CA 1
ATOM 585 C C . HIS A 1 80 ? 4.578 13.358 -30.849 1.00 51.88 80 HIS A C 1
ATOM 587 O O . HIS A 1 80 ? 5.013 13.892 -31.857 1.00 51.88 80 HIS A O 1
ATOM 593 N N . GLN A 1 81 ? 5.067 13.664 -29.637 1.00 46.41 81 GLN A N 1
ATOM 594 C CA . GLN A 1 81 ? 6.267 14.506 -29.460 1.00 46.41 81 GLN A CA 1
ATOM 595 C C . GLN A 1 81 ? 7.564 13.691 -29.375 1.00 46.41 81 GLN A C 1
ATOM 597 O O . GLN A 1 81 ? 8.571 14.153 -28.843 1.00 46.41 81 GLN A O 1
ATOM 602 N N . SER A 1 82 ? 7.615 12.492 -29.956 1.00 54.22 82 SER A N 1
ATOM 603 C CA . SER A 1 82 ? 8.884 12.174 -30.600 1.00 54.22 82 SER A CA 1
ATOM 604 C C . SER A 1 82 ? 8.996 13.164 -31.753 1.00 54.22 82 SER A C 1
ATOM 606 O O . SER A 1 82 ? 8.178 13.095 -32.667 1.00 54.22 82 SER A O 1
ATOM 608 N N . GLY A 1 83 ? 9.999 14.041 -31.748 1.00 48.22 83 GLY A N 1
ATOM 609 C CA . GLY A 1 83 ? 10.490 14.720 -32.956 1.00 48.22 83 GLY A CA 1
ATOM 610 C C . GLY A 1 83 ? 11.047 13.722 -33.985 1.00 48.22 83 GLY A C 1
ATOM 611 O O . GLY A 1 83 ? 12.097 13.940 -34.575 1.00 48.22 83 GLY A O 1
ATOM 612 N N . ALA A 1 84 ? 10.388 12.573 -34.130 1.00 57.75 84 ALA A N 1
ATOM 613 C CA . ALA A 1 84 ? 10.613 11.595 -35.156 1.00 57.75 84 ALA A CA 1
ATOM 614 C C . ALA A 1 84 ? 9.976 12.179 -36.406 1.00 57.75 84 ALA A C 1
ATOM 616 O O . ALA A 1 84 ? 8.761 12.352 -36.485 1.00 57.75 84 ALA A O 1
ATOM 617 N N . ASN A 1 85 ? 10.849 12.539 -37.333 1.00 61.31 85 ASN A N 1
ATOM 618 C CA . ASN A 1 85 ? 10.514 12.945 -38.678 1.00 61.31 85 ASN A CA 1
ATOM 619 C C . ASN A 1 85 ? 9.363 12.063 -39.220 1.00 61.31 85 ASN A C 1
ATOM 621 O O . ASN A 1 85 ? 9.508 10.837 -39.177 1.00 61.31 85 ASN A O 1
ATOM 625 N N . PRO A 1 86 ? 8.231 12.624 -39.685 1.00 65.44 86 PRO A N 1
ATOM 626 C CA . PRO A 1 86 ? 7.123 11.835 -40.237 1.00 65.44 86 PRO A CA 1
ATOM 627 C C . PRO A 1 86 ? 7.544 10.953 -41.426 1.00 65.44 86 PRO A C 1
ATOM 629 O O . PRO A 1 86 ? 6.886 9.954 -41.703 1.00 65.44 86 PRO A O 1
ATOM 632 N N . ASP A 1 87 ? 8.685 11.257 -42.052 1.00 73.31 87 ASP A N 1
ATOM 633 C CA . ASP A 1 87 ? 9.299 10.461 -43.120 1.00 73.31 87 ASP A CA 1
ATOM 634 C C . ASP A 1 87 ? 10.179 9.303 -42.616 1.00 73.31 87 ASP A C 1
ATOM 636 O O . ASP A 1 87 ? 10.780 8.577 -43.411 1.00 73.31 87 ASP A O 1
ATOM 640 N N . PHE A 1 88 ? 10.311 9.112 -41.299 1.00 73.38 88 PHE A N 1
ATOM 641 C CA . PHE A 1 88 ? 11.150 8.051 -40.751 1.00 73.38 88 PHE A CA 1
ATOM 642 C C . PHE A 1 88 ? 10.537 6.675 -41.023 1.00 73.38 88 PHE A C 1
ATOM 644 O O . PHE A 1 88 ? 9.661 6.191 -40.303 1.00 73.38 88 PHE A O 1
ATOM 651 N N . GLN A 1 89 ? 11.056 6.009 -42.050 1.00 75.38 89 GLN A N 1
ATOM 652 C CA . GLN A 1 89 ? 10.788 4.606 -42.318 1.00 75.38 89 GLN A CA 1
ATOM 653 C C . GLN A 1 89 ? 11.827 3.757 -41.573 1.00 75.38 89 GLN A C 1
ATOM 655 O O . GLN A 1 89 ? 13.010 3.796 -41.923 1.00 75.38 89 GLN A O 1
ATOM 660 N N . PRO A 1 90 ? 11.438 3.000 -40.529 1.00 71.62 90 PRO A N 1
ATOM 661 C CA . PRO A 1 90 ? 12.389 2.202 -39.769 1.00 71.62 90 PRO A CA 1
ATOM 662 C C . PRO A 1 90 ? 13.013 1.134 -40.669 1.00 71.62 90 PRO A C 1
ATOM 664 O O . PRO A 1 90 ? 12.328 0.229 -41.153 1.00 71.62 90 PRO A O 1
ATOM 667 N N . THR A 1 91 ? 14.327 1.221 -40.854 1.00 82.12 91 THR A N 1
ATOM 668 C CA . THR A 1 91 ? 15.111 0.221 -41.584 1.00 82.12 91 THR A CA 1
ATOM 669 C C . THR A 1 91 ? 15.433 -0.976 -40.682 1.00 82.12 91 THR A C 1
ATOM 671 O O . THR A 1 91 ? 15.160 -0.975 -39.475 1.00 82.12 91 THR A O 1
ATOM 674 N N . SER A 1 92 ? 16.023 -2.030 -41.251 1.00 83.50 92 SER A N 1
ATOM 675 C CA . SER A 1 92 ? 16.490 -3.203 -40.497 1.00 83.50 92 SER A CA 1
ATOM 676 C C . SER A 1 92 ? 17.457 -2.827 -39.365 1.00 83.50 92 SER A C 1
ATOM 678 O O . SER A 1 92 ? 17.359 -3.384 -38.272 1.00 83.50 92 SER A O 1
ATOM 680 N N . ALA A 1 93 ? 18.311 -1.823 -39.578 1.00 81.38 93 ALA A N 1
ATOM 681 C CA . ALA A 1 93 ? 19.233 -1.309 -38.567 1.00 81.38 93 ALA A CA 1
ATOM 682 C C . ALA A 1 93 ? 18.499 -0.696 -37.361 1.00 81.38 93 ALA A C 1
ATOM 684 O O . ALA A 1 93 ? 18.840 -0.983 -36.216 1.00 81.38 93 ALA A O 1
ATOM 685 N N . SER A 1 94 ? 17.430 0.074 -37.596 1.00 82.62 94 SER A N 1
ATOM 686 C CA . SER A 1 94 ? 16.623 0.665 -36.518 1.00 82.62 94 SER A CA 1
ATOM 687 C C . SER A 1 94 ? 15.875 -0.390 -35.696 1.00 82.62 94 SER A C 1
ATOM 689 O O . SER A 1 94 ? 15.639 -0.198 -34.502 1.00 82.62 94 SER A O 1
ATOM 691 N N . ARG A 1 95 ? 15.506 -1.522 -36.313 1.00 83.12 95 ARG A N 1
ATOM 692 C CA . ARG A 1 95 ? 14.921 -2.665 -35.593 1.00 83.12 95 ARG A CA 1
ATOM 693 C C . ARG A 1 95 ? 15.958 -3.342 -34.699 1.00 83.12 95 ARG A C 1
ATOM 695 O O . ARG A 1 95 ? 15.682 -3.519 -33.515 1.00 83.12 95 ARG A O 1
ATOM 702 N N . MET A 1 96 ? 17.155 -3.613 -35.223 1.00 90.56 96 MET A N 1
ATOM 703 C CA . MET A 1 96 ? 18.256 -4.190 -34.440 1.00 90.56 96 MET A CA 1
ATOM 704 C C . MET A 1 96 ? 18.662 -3.292 -33.267 1.00 90.56 96 MET A C 1
ATOM 706 O O . MET A 1 96 ? 18.834 -3.773 -32.153 1.00 90.56 96 MET A O 1
ATOM 710 N N . GLU A 1 97 ? 18.750 -1.976 -33.472 1.00 88.38 97 GLU A N 1
ATOM 711 C CA . GLU A 1 97 ? 19.056 -1.022 -32.400 1.00 88.38 97 GLU A CA 1
ATOM 712 C C . GLU A 1 97 ? 17.990 -1.049 -31.294 1.00 88.38 97 GLU A C 1
ATOM 714 O O . GLU A 1 97 ? 18.306 -1.014 -30.102 1.00 88.38 97 GLU A O 1
ATOM 719 N N . ARG A 1 98 ? 16.711 -1.141 -31.675 1.00 88.69 98 ARG A N 1
ATOM 720 C CA . ARG A 1 98 ? 15.604 -1.235 -30.719 1.00 88.69 98 ARG A CA 1
ATOM 721 C C . ARG A 1 98 ? 15.662 -2.531 -29.919 1.00 88.69 98 ARG A C 1
ATOM 723 O O . ARG A 1 98 ? 15.472 -2.496 -28.705 1.00 88.69 98 ARG A O 1
ATOM 730 N N . GLU A 1 99 ? 15.935 -3.649 -30.578 1.00 90.81 99 GLU A N 1
ATOM 731 C CA . GLU A 1 99 ? 16.109 -4.947 -29.925 1.00 90.81 99 GLU A CA 1
ATOM 732 C C . GLU A 1 99 ? 17.299 -4.929 -28.965 1.00 90.81 99 GLU A C 1
ATOM 734 O O . GLU A 1 99 ? 17.160 -5.323 -27.807 1.00 90.81 99 GLU A O 1
ATOM 739 N N . LEU A 1 100 ? 18.432 -4.372 -29.391 1.00 95.56 100 LEU A N 1
ATOM 740 C CA . LEU A 1 100 ? 19.630 -4.242 -28.569 1.00 95.56 100 LEU A CA 1
ATOM 741 C C . LEU A 1 100 ? 19.380 -3.343 -27.350 1.00 95.56 100 LEU A C 1
ATOM 743 O O . LEU A 1 100 ? 19.759 -3.695 -26.233 1.00 95.56 100 LEU A O 1
ATOM 747 N N . ARG A 1 101 ? 18.659 -2.224 -27.507 1.00 92.88 101 ARG A N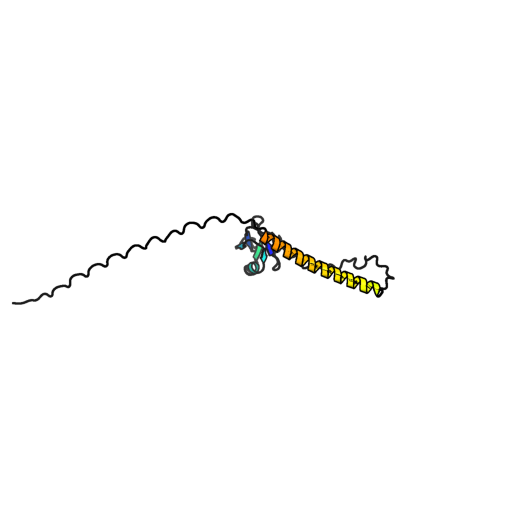 1
ATOM 748 C CA . ARG A 1 101 ? 18.241 -1.383 -26.369 1.00 92.88 101 ARG A CA 1
ATOM 749 C C . ARG A 1 101 ? 17.373 -2.146 -25.374 1.00 92.88 101 ARG A C 1
ATOM 751 O O . ARG A 1 101 ? 17.574 -2.005 -24.167 1.00 92.88 101 ARG A O 1
ATOM 758 N N . LEU A 1 102 ? 16.427 -2.950 -25.857 1.00 94.44 102 LEU A N 1
ATOM 759 C CA . LEU A 1 102 ? 15.580 -3.776 -24.994 1.00 94.44 102 LEU A CA 1
ATOM 760 C C . LEU A 1 102 ? 16.399 -4.843 -24.259 1.00 94.44 102 LEU A C 1
ATOM 762 O O . LEU A 1 102 ? 16.191 -5.054 -23.063 1.00 94.44 102 LEU A O 1
ATOM 766 N N . GLN A 1 103 ? 17.362 -5.469 -24.936 1.00 95.31 103 GLN A N 1
ATOM 767 C CA . GLN A 1 103 ? 18.276 -6.429 -24.318 1.00 95.31 103 GLN A CA 1
ATOM 768 C C . GLN A 1 103 ? 19.144 -5.774 -23.234 1.00 95.31 103 GLN A C 1
ATOM 770 O O . GLN A 1 103 ? 19.230 -6.310 -22.130 1.00 95.31 103 GLN A O 1
ATOM 775 N N . ILE A 1 104 ? 19.709 -4.588 -23.487 1.00 95.62 104 ILE A N 1
ATOM 776 C CA . ILE A 1 104 ? 20.480 -3.830 -22.485 1.00 95.62 104 ILE A CA 1
ATOM 777 C C . ILE A 1 104 ? 19.604 -3.458 -21.286 1.00 95.62 104 ILE A C 1
ATOM 779 O O . 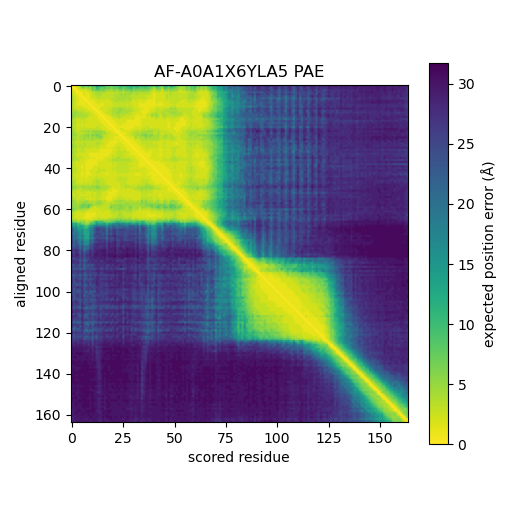ILE A 1 104 ? 20.029 -3.620 -20.143 1.00 95.62 104 ILE A O 1
ATOM 783 N N . ALA A 1 105 ? 18.382 -2.972 -21.516 1.00 92.25 105 ALA A N 1
ATOM 784 C CA . ALA A 1 105 ? 17.466 -2.622 -20.432 1.00 92.25 105 ALA A CA 1
ATOM 785 C C . ALA A 1 105 ? 17.129 -3.843 -19.561 1.00 92.25 105 ALA A C 1
ATOM 787 O O . ALA A 1 105 ? 17.153 -3.757 -18.332 1.00 92.25 105 ALA A O 1
ATOM 788 N N . ARG A 1 106 ? 16.895 -5.002 -20.191 1.00 93.56 106 ARG A N 1
ATOM 789 C CA . ARG A 1 106 ? 16.693 -6.271 -19.485 1.00 93.56 106 ARG A CA 1
ATOM 790 C C . ARG A 1 106 ? 17.932 -6.658 -18.671 1.00 93.56 106 ARG A C 1
ATOM 792 O O . ARG A 1 106 ? 17.791 -6.938 -17.484 1.00 93.56 106 ARG A O 1
ATOM 799 N N . MET A 1 107 ? 19.126 -6.612 -19.260 1.00 94.12 107 MET A N 1
ATOM 800 C CA . MET A 1 107 ? 20.392 -6.908 -18.569 1.00 94.12 107 MET A CA 1
ATOM 801 C C . MET A 1 107 ? 20.602 -6.013 -17.341 1.00 94.12 107 MET A C 1
ATOM 803 O O . MET A 1 107 ? 20.901 -6.520 -16.263 1.00 94.12 107 MET A O 1
ATOM 807 N N . LYS A 1 108 ? 20.366 -4.700 -17.470 1.00 93.50 108 LYS A N 1
ATOM 808 C CA . LYS A 1 108 ? 20.450 -3.755 -16.346 1.00 93.50 108 LYS A CA 1
ATOM 809 C C . LYS A 1 108 ? 19.483 -4.118 -15.223 1.00 93.50 108 LYS A C 1
ATOM 811 O O . LYS A 1 108 ? 19.902 -4.208 -14.079 1.00 93.50 108 LYS A O 1
ATOM 816 N N . SER A 1 109 ? 18.225 -4.424 -15.549 1.00 90.94 109 SER A N 1
ATOM 817 C CA . SER A 1 109 ? 17.233 -4.799 -14.531 1.00 90.94 109 SER A CA 1
ATOM 818 C C . SER A 1 109 ? 17.603 -6.074 -13.759 1.00 90.94 109 SER A C 1
ATOM 820 O O . SER A 1 109 ? 17.370 -6.161 -12.553 1.00 90.94 109 SER A O 1
ATOM 822 N N . LEU A 1 110 ? 18.214 -7.052 -14.439 1.00 90.81 110 LEU A N 1
ATOM 823 C CA . LEU A 1 110 ? 18.708 -8.276 -13.810 1.00 90.81 110 LEU A CA 1
ATOM 824 C C . LEU A 1 110 ? 19.904 -7.982 -12.898 1.00 90.81 110 LEU A C 1
ATOM 826 O O . LEU A 1 110 ? 19.951 -8.496 -11.779 1.00 90.81 110 LEU A O 1
ATOM 830 N N . ASN A 1 111 ? 20.825 -7.127 -13.349 1.00 93.56 111 ASN A N 1
ATOM 831 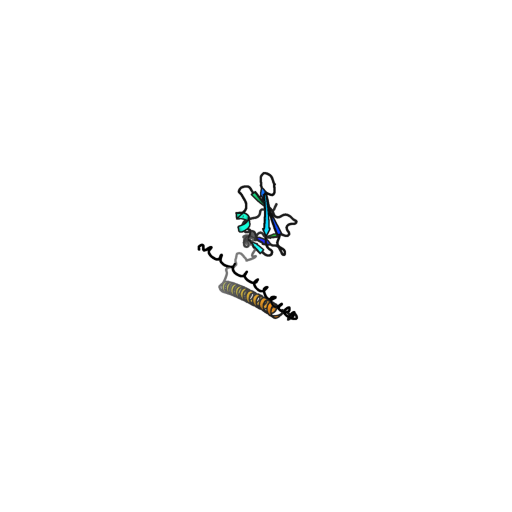C CA . ASN A 1 111 ? 21.993 -6.731 -12.571 1.00 93.56 111 ASN A CA 1
ATOM 832 C C . ASN A 1 111 ? 21.600 -5.932 -11.319 1.00 93.56 111 ASN A C 1
ATOM 834 O O . ASN A 1 111 ? 22.026 -6.272 -10.221 1.00 93.56 111 ASN A O 1
ATOM 838 N N . ASP A 1 112 ? 20.687 -4.966 -11.445 1.00 90.81 112 ASP A N 1
ATOM 839 C CA . ASP A 1 112 ? 20.160 -4.199 -10.309 1.00 90.81 112 ASP A CA 1
ATOM 840 C C . ASP A 1 112 ? 19.516 -5.118 -9.257 1.00 90.81 112 ASP A C 1
ATOM 842 O O . ASP A 1 112 ? 19.654 -4.914 -8.048 1.00 90.81 112 ASP A O 1
ATOM 846 N N . GLY A 1 113 ? 18.802 -6.158 -9.704 1.00 89.44 113 GLY A N 1
ATOM 847 C CA . GLY A 1 113 ? 18.230 -7.173 -8.822 1.00 89.44 113 GLY A CA 1
ATOM 848 C C . GLY A 1 113 ? 19.291 -8.015 -8.104 1.00 89.44 113 GLY A C 1
ATOM 849 O O . GLY A 1 113 ? 19.114 -8.359 -6.932 1.00 89.44 113 GLY A O 1
ATOM 850 N N . ALA A 1 114 ? 20.394 -8.346 -8.778 1.00 90.44 114 ALA A N 1
ATOM 851 C CA . ALA A 1 114 ? 21.529 -9.047 -8.181 1.00 90.44 114 ALA A CA 1
ATOM 852 C C . ALA A 1 114 ? 22.268 -8.165 -7.161 1.00 90.44 114 ALA A C 1
ATOM 854 O O . ALA A 1 114 ? 22.432 -8.589 -6.018 1.00 90.44 114 ALA A O 1
ATOM 855 N N . GLU A 1 115 ? 22.589 -6.916 -7.508 1.00 92.44 115 GLU A N 1
ATOM 856 C CA . GLU A 1 115 ? 23.250 -5.964 -6.607 1.00 92.44 115 GLU A CA 1
ATOM 857 C C . GLU A 1 115 ? 22.433 -5.705 -5.337 1.00 92.44 115 GLU A C 1
ATOM 859 O O . GLU A 1 115 ? 22.976 -5.672 -4.235 1.00 92.44 115 GLU A O 1
ATOM 864 N N . ARG A 1 116 ? 21.105 -5.561 -5.453 1.00 90.50 116 ARG A N 1
ATOM 865 C CA . ARG A 1 116 ? 20.228 -5.402 -4.280 1.00 90.50 116 ARG A CA 1
ATOM 866 C C . ARG A 1 116 ? 20.268 -6.614 -3.357 1.00 90.50 116 ARG A C 1
ATOM 868 O O . ARG A 1 116 ? 20.192 -6.441 -2.145 1.00 90.50 116 ARG A O 1
ATOM 875 N N . ARG A 1 117 ? 20.339 -7.829 -3.911 1.00 89.19 117 ARG A N 1
ATOM 876 C CA . ARG A 1 117 ? 20.462 -9.054 -3.107 1.00 89.19 117 ARG A CA 1
ATOM 877 C C . ARG A 1 117 ? 21.822 -9.120 -2.424 1.00 89.19 117 ARG A C 1
ATOM 879 O O . ARG A 1 117 ? 21.859 -9.402 -1.235 1.00 89.19 117 ARG A O 1
ATOM 886 N N . GLN A 1 118 ? 22.895 -8.773 -3.130 1.00 90.25 118 GLN A N 1
ATOM 887 C CA . GLN A 1 118 ? 24.238 -8.746 -2.559 1.00 90.25 118 GLN A CA 1
ATOM 888 C C . GLN A 1 118 ? 24.350 -7.732 -1.416 1.00 90.25 118 GLN A C 1
ATOM 890 O O . GLN A 1 118 ? 24.743 -8.103 -0.322 1.00 90.25 118 GLN A O 1
ATOM 895 N N . ARG A 1 119 ? 23.845 -6.504 -1.593 1.00 88.69 119 ARG A N 1
ATOM 896 C CA . ARG A 1 119 ? 23.824 -5.496 -0.515 1.00 88.69 119 ARG A CA 1
ATOM 897 C C . ARG A 1 119 ? 23.053 -5.953 0.725 1.00 88.69 119 ARG A C 1
ATOM 899 O O . ARG A 1 119 ? 23.414 -5.575 1.832 1.00 88.69 119 ARG A O 1
ATOM 906 N N . LYS A 1 120 ? 21.984 -6.738 0.553 1.00 8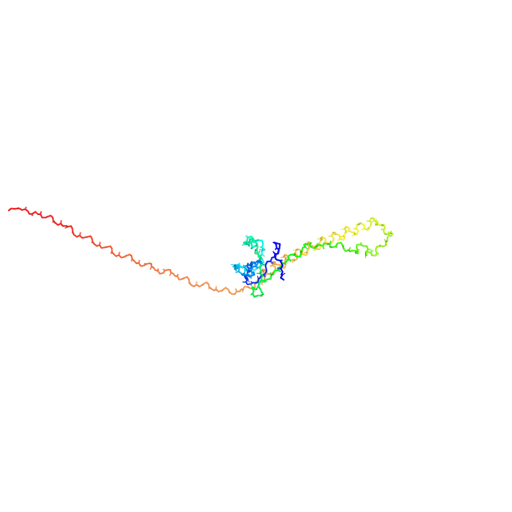6.69 120 LYS A N 1
ATOM 907 C CA . LYS A 1 120 ? 21.238 -7.317 1.682 1.00 86.69 120 LYS A CA 1
ATOM 908 C C . LYS A 1 120 ? 22.044 -8.393 2.408 1.00 86.69 120 LYS A C 1
ATOM 910 O O . LYS A 1 120 ? 21.969 -8.451 3.627 1.00 86.69 120 LYS A O 1
ATOM 915 N N . LEU A 1 121 ? 22.800 -9.217 1.683 1.00 86.25 121 LEU A N 1
ATOM 916 C CA . LEU A 1 121 ? 23.694 -10.209 2.286 1.00 86.25 121 LEU A CA 1
ATOM 917 C C . LEU A 1 121 ? 24.856 -9.527 3.019 1.00 86.25 121 LEU A C 1
ATOM 919 O O . LEU A 1 121 ? 25.080 -9.822 4.187 1.00 86.25 121 LEU A O 1
ATOM 923 N N . ASP A 1 122 ? 25.489 -8.526 2.403 1.00 86.75 122 ASP A N 1
ATOM 924 C CA . ASP A 1 122 ? 26.570 -7.750 3.025 1.00 86.75 122 ASP A CA 1
ATOM 925 C C . ASP A 1 122 ? 26.114 -7.046 4.318 1.00 86.75 122 ASP A C 1
ATOM 927 O O . ASP A 1 122 ? 26.892 -6.876 5.255 1.00 86.75 122 ASP A O 1
ATOM 931 N N . GLN A 1 123 ? 24.848 -6.617 4.388 1.00 82.81 123 GLN A N 1
ATOM 932 C CA . GLN A 1 123 ? 24.261 -6.043 5.606 1.00 82.81 123 GLN A CA 1
ATOM 933 C C . GLN A 1 123 ? 24.091 -7.074 6.727 1.00 82.81 123 GLN A C 1
ATOM 935 O O . GLN A 1 123 ? 24.231 -6.713 7.891 1.00 82.81 123 GLN A O 1
ATOM 940 N N . ILE A 1 124 ? 23.800 -8.333 6.390 1.00 75.31 124 ILE A N 1
ATOM 941 C CA . ILE A 1 124 ? 23.672 -9.423 7.366 1.00 75.31 124 ILE A CA 1
ATOM 942 C C . ILE A 1 124 ? 25.055 -9.830 7.889 1.00 75.31 124 ILE A C 1
ATOM 944 O O . ILE A 1 124 ? 25.215 -10.043 9.086 1.00 75.31 124 ILE A O 1
ATOM 948 N N . GLU A 1 125 ? 26.070 -9.883 7.024 1.00 69.12 125 GLU A N 1
ATOM 949 C CA . GLU A 1 125 ? 27.444 -10.225 7.426 1.00 69.12 125 GLU A CA 1
ATOM 950 C C . GLU A 1 125 ? 28.118 -9.127 8.266 1.00 69.12 125 GLU A C 1
ATOM 952 O O . GLU A 1 125 ? 28.981 -9.415 9.091 1.00 69.12 125 GLU A O 1
ATOM 957 N N . ARG A 1 126 ? 27.712 -7.861 8.102 1.00 60.78 126 ARG A N 1
ATOM 958 C CA . ARG A 1 126 ? 28.229 -6.711 8.866 1.00 60.78 126 ARG A CA 1
ATOM 959 C C . ARG A 1 126 ? 27.468 -6.427 10.162 1.00 60.78 126 ARG A C 1
ATOM 961 O O . ARG A 1 126 ? 27.464 -5.282 10.614 1.00 60.78 126 ARG A O 1
ATOM 968 N N . ILE A 1 127 ? 26.840 -7.421 10.784 1.00 60.88 127 ILE A N 1
ATOM 969 C CA . ILE A 1 127 ? 26.468 -7.281 12.194 1.00 60.88 127 ILE A CA 1
ATOM 970 C C . ILE A 1 127 ? 27.786 -7.349 12.983 1.00 60.88 127 ILE A C 1
ATOM 972 O O . ILE A 1 127 ? 28.423 -8.404 12.986 1.00 60.88 127 ILE A O 1
ATOM 976 N N . PRO A 1 128 ? 28.261 -6.256 13.616 1.00 56.16 128 PRO A N 1
ATOM 977 C CA . PRO A 1 128 ? 29.348 -6.382 14.574 1.00 56.16 128 PRO A CA 1
ATOM 978 C C . PRO A 1 128 ? 28.878 -7.363 15.645 1.00 56.16 128 PRO A C 1
ATOM 980 O O . PRO A 1 128 ? 27.782 -7.185 16.175 1.00 56.16 128 PRO A O 1
ATOM 983 N N . ASN A 1 129 ? 29.677 -8.397 15.927 1.00 57.22 129 ASN A N 1
ATOM 984 C CA . ASN A 1 129 ? 29.482 -9.267 17.085 1.00 57.22 129 ASN A CA 1
ATOM 985 C C . ASN A 1 129 ? 29.273 -8.368 18.308 1.00 57.22 129 ASN A C 1
ATOM 987 O O . ASN A 1 129 ? 30.231 -7.810 18.847 1.00 57.22 129 ASN A O 1
ATOM 991 N N . ALA A 1 130 ? 28.016 -8.181 18.704 1.00 59.38 130 ALA A N 1
ATOM 992 C CA . ALA A 1 130 ? 27.705 -7.617 19.996 1.00 59.38 130 ALA A CA 1
ATOM 993 C C . ALA A 1 130 ? 28.303 -8.582 21.029 1.00 59.38 130 ALA A C 1
ATOM 995 O O . ALA A 1 130 ? 28.228 -9.800 20.820 1.00 59.38 130 ALA A O 1
ATOM 996 N N . PRO A 1 131 ? 28.947 -8.081 22.095 1.00 55.94 131 PRO A N 1
ATOM 997 C CA . PRO A 1 131 ? 29.417 -8.953 23.157 1.00 55.94 131 PRO A CA 1
ATOM 998 C C . PRO A 1 131 ? 28.211 -9.748 23.662 1.00 55.94 131 PRO A C 1
ATOM 1000 O O . PRO A 1 131 ? 27.191 -9.158 24.015 1.00 55.94 131 PRO A O 1
ATOM 1003 N N . MET A 1 132 ? 28.300 -11.080 23.600 1.00 54.06 132 MET A N 1
ATOM 1004 C CA . MET A 1 132 ? 27.297 -11.955 24.196 1.00 54.06 132 MET A CA 1
ATOM 1005 C C . MET A 1 132 ? 27.207 -11.586 25.677 1.00 54.06 132 MET A C 1
ATOM 1007 O O . MET A 1 132 ? 28.199 -11.708 26.392 1.00 54.06 132 MET A O 1
ATOM 1011 N N . GLU A 1 133 ? 26.051 -11.103 26.126 1.00 61.78 133 GLU A N 1
ATOM 1012 C CA . GLU A 1 133 ? 25.745 -11.121 27.551 1.00 61.78 133 GLU A CA 1
ATOM 1013 C C . GLU A 1 133 ? 25.693 -12.590 27.975 1.00 61.78 133 GLU A C 1
ATOM 1015 O O . GLU A 1 133 ? 24.979 -13.397 27.369 1.00 61.78 133 GLU A O 1
ATOM 1020 N N . ASP A 1 134 ? 26.515 -12.940 28.966 1.00 56.19 134 ASP A N 1
ATOM 1021 C CA . ASP A 1 134 ? 26.529 -14.261 29.580 1.00 56.19 134 ASP A CA 1
ATOM 1022 C C . ASP A 1 134 ? 25.096 -14.678 29.956 1.00 56.19 134 ASP A C 1
ATOM 1024 O O . ASP A 1 134 ? 24.338 -13.862 30.497 1.00 56.19 134 ASP A O 1
ATOM 1028 N N . PRO A 1 135 ? 24.687 -15.932 29.691 1.00 53.31 135 PRO A N 1
ATOM 1029 C CA . PRO A 1 135 ? 23.369 -16.392 30.090 1.00 53.31 135 PRO A CA 1
ATOM 1030 C C . PRO A 1 135 ? 23.230 -16.270 31.611 1.00 53.31 135 PRO A C 1
ATOM 1032 O O . PRO A 1 135 ? 24.065 -16.769 32.369 1.00 53.31 135 PRO A O 1
ATOM 1035 N N . ALA A 1 136 ? 22.162 -15.598 32.046 1.00 63.97 136 ALA A N 1
ATOM 1036 C CA . ALA A 1 136 ? 21.805 -15.468 33.452 1.00 63.97 136 ALA A CA 1
ATOM 1037 C C . ALA A 1 136 ? 21.826 -16.846 34.151 1.00 63.97 136 ALA A C 1
ATOM 1039 O O . ALA A 1 136 ? 21.399 -17.839 33.549 1.00 63.97 136 ALA A O 1
ATOM 1040 N N . PRO A 1 137 ? 22.307 -16.933 35.407 1.00 55.28 137 PRO A N 1
ATOM 1041 C CA . PRO A 1 137 ? 22.406 -18.201 36.113 1.00 55.28 137 PRO A CA 1
ATOM 1042 C C . PRO A 1 137 ? 21.024 -18.848 36.231 1.00 55.28 137 PRO A C 1
ATOM 1044 O O . PRO A 1 137 ? 20.063 -18.232 36.696 1.00 55.28 137 PRO A O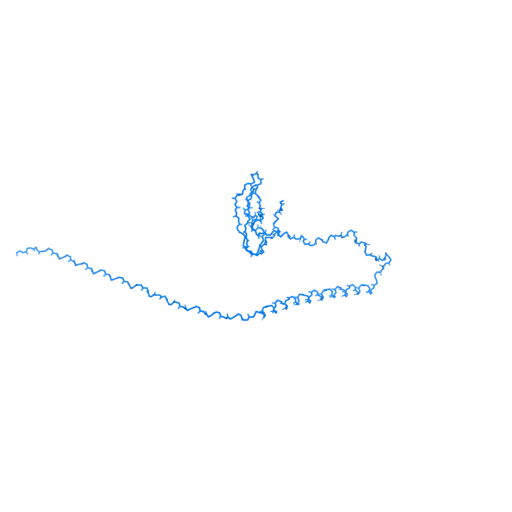 1
ATOM 1047 N N . VAL A 1 138 ? 20.944 -20.105 35.797 1.00 57.38 138 VAL A N 1
ATOM 1048 C CA . VAL A 1 138 ? 19.781 -20.974 35.977 1.00 57.38 138 VAL A CA 1
ATOM 1049 C C . VAL A 1 138 ? 19.516 -21.091 37.475 1.00 57.38 138 VAL A C 1
ATOM 1051 O O . VAL A 1 138 ? 20.297 -21.697 38.205 1.00 57.38 138 VAL A O 1
ATOM 1054 N N . VAL A 1 139 ? 18.429 -20.483 37.944 1.00 59.00 139 VAL A N 1
ATOM 1055 C CA . VAL A 1 139 ? 17.934 -20.698 39.304 1.00 59.00 139 VAL A CA 1
ATOM 1056 C C . VAL A 1 139 ? 17.327 -22.099 39.335 1.00 59.00 139 VAL A C 1
ATOM 1058 O O . VAL A 1 139 ? 16.327 -22.358 38.665 1.00 59.00 139 VAL A O 1
ATOM 1061 N N . GLU A 1 140 ? 17.962 -23.013 40.069 1.00 53.16 140 GLU A N 1
ATOM 1062 C CA . GLU A 1 140 ? 17.409 -24.337 40.359 1.00 53.16 140 GLU A CA 1
ATOM 1063 C C . GLU A 1 140 ? 16.016 -24.186 40.998 1.00 53.16 140 GLU A C 1
ATOM 1065 O O . GLU A 1 140 ? 15.830 -23.339 41.880 1.00 53.16 140 GLU A O 1
ATOM 1070 N N . PRO A 1 141 ? 15.009 -24.974 40.580 1.00 56.03 141 PRO A N 1
ATOM 1071 C CA . PRO A 1 141 ? 13.714 -24.948 41.237 1.00 56.03 141 PRO A CA 1
ATOM 1072 C C . PRO A 1 141 ? 13.877 -25.438 42.680 1.00 56.03 141 PRO A C 1
ATOM 1074 O O . PRO A 1 141 ? 14.333 -26.554 42.924 1.00 56.03 141 PRO A O 1
ATOM 1077 N N . SER A 1 142 ? 13.488 -24.587 43.631 1.00 57.16 142 SER A N 1
ATOM 1078 C CA . SER A 1 142 ? 13.390 -24.939 45.049 1.00 57.16 142 SER A CA 1
ATOM 1079 C C . SER A 1 142 ? 12.593 -26.245 45.207 1.00 57.16 142 SER A C 1
ATOM 1081 O O . SER A 1 142 ? 11.534 -26.376 44.578 1.00 57.16 142 SER A O 1
ATOM 1083 N N . PRO A 1 143 ? 13.067 -27.222 46.003 1.00 55.31 143 PRO A N 1
ATOM 1084 C CA . PRO A 1 143 ? 12.375 -28.492 46.166 1.00 55.31 143 PRO A CA 1
ATOM 1085 C C . PRO A 1 143 ? 10.969 -28.268 46.735 1.00 55.31 143 PRO A C 1
ATOM 1087 O O . PRO A 1 143 ? 10.771 -27.493 47.673 1.00 55.31 143 PRO A O 1
ATOM 1090 N N . ALA A 1 144 ? 9.988 -28.949 46.139 1.00 61.47 144 ALA A N 1
ATOM 1091 C CA . ALA A 1 144 ? 8.604 -28.941 46.595 1.00 61.47 144 ALA A CA 1
ATOM 1092 C C . ALA A 1 144 ? 8.518 -29.357 48.080 1.00 61.47 144 ALA A C 1
ATOM 1094 O O . ALA A 1 144 ? 9.257 -30.256 48.497 1.00 61.47 144 ALA A O 1
ATOM 1095 N N . PRO A 1 145 ? 7.635 -28.733 48.882 1.00 60.81 145 PRO A N 1
ATOM 1096 C CA . PRO A 1 145 ? 7.463 -29.103 50.281 1.00 60.81 145 PRO A CA 1
ATOM 1097 C C . PRO A 1 145 ? 7.037 -30.573 50.395 1.00 60.81 145 PRO A C 1
ATOM 1099 O O . PRO A 1 145 ? 6.188 -31.050 49.640 1.00 60.81 145 PRO A O 1
ATOM 1102 N N . ALA A 1 146 ? 7.670 -31.286 51.328 1.00 64.62 146 ALA A N 1
ATOM 1103 C CA . ALA A 1 146 ? 7.389 -32.686 51.618 1.00 64.62 146 ALA A CA 1
ATOM 1104 C C . ALA A 1 146 ? 5.905 -32.889 51.989 1.00 64.62 146 ALA A C 1
ATOM 1106 O O . ALA A 1 146 ? 5.331 -32.025 52.657 1.00 64.62 146 ALA A O 1
ATOM 1107 N N . PRO A 1 147 ? 5.280 -34.009 51.579 1.00 57.50 147 PRO A N 1
ATOM 1108 C CA . PRO A 1 147 ? 3.892 -34.298 51.921 1.00 57.50 147 PRO A CA 1
ATOM 1109 C C . PRO A 1 147 ? 3.722 -34.431 53.440 1.00 57.50 147 PRO A C 1
ATOM 1111 O O . PRO A 1 147 ? 4.533 -35.074 54.111 1.00 57.50 147 PRO A O 1
ATOM 1114 N N . GLU A 1 148 ? 2.663 -33.813 53.967 1.00 63.19 148 GLU A N 1
ATOM 1115 C CA . GLU A 1 148 ? 2.266 -33.911 55.373 1.00 63.19 148 GLU A CA 1
ATOM 1116 C C . GLU A 1 148 ? 2.033 -35.380 55.784 1.00 63.19 148 GLU A C 1
ATOM 1118 O O . GLU A 1 148 ? 1.524 -36.174 54.983 1.00 63.19 148 GLU A O 1
ATOM 1123 N N . PRO A 1 149 ? 2.400 -35.771 57.019 1.00 59.88 149 PRO A N 1
ATOM 1124 C CA . PRO A 1 149 ? 2.191 -37.127 57.501 1.00 59.88 149 PRO A CA 1
ATOM 1125 C C . PRO A 1 149 ? 0.694 -37.430 57.623 1.00 59.88 149 PRO A C 1
ATOM 1127 O O . PRO A 1 149 ? -0.067 -36.704 58.261 1.00 59.88 149 PRO A O 1
ATOM 1130 N N . ASN A 1 150 ? 0.296 -38.537 57.001 1.00 67.75 150 ASN A N 1
ATOM 1131 C CA . ASN A 1 150 ? -1.044 -39.107 57.058 1.00 67.75 150 ASN A CA 1
ATOM 1132 C C . ASN A 1 150 ? -1.433 -39.393 58.527 1.00 67.75 150 ASN A C 1
ATOM 1134 O O . ASN A 1 150 ? -0.642 -40.041 59.221 1.00 67.75 150 ASN A O 1
ATOM 1138 N N . PRO A 1 151 ? -2.598 -38.938 59.027 1.00 62.91 151 PRO A N 1
ATOM 1139 C CA . PRO A 1 151 ? -3.009 -39.225 60.394 1.00 62.91 151 PRO A CA 1
ATOM 1140 C C . PRO A 1 151 ? -3.232 -40.727 60.609 1.00 62.91 151 PRO A C 1
ATOM 1142 O O . PRO A 1 151 ? -3.806 -41.433 59.778 1.00 62.91 151 PRO A O 1
ATOM 1145 N N . GLU A 1 152 ? -2.738 -41.187 61.752 1.00 67.38 152 GLU A N 1
ATOM 1146 C CA . GLU A 1 152 ? -2.811 -42.552 62.264 1.00 67.38 152 GLU A CA 1
ATOM 1147 C C . GLU A 1 152 ? -4.281 -43.010 62.388 1.00 67.38 152 GLU A C 1
ATOM 1149 O O . GLU A 1 152 ? -5.127 -42.235 62.849 1.00 67.38 152 GLU A O 1
ATOM 1154 N N . PRO A 1 153 ? -4.634 -44.235 61.953 1.00 64.88 153 PRO A N 1
ATOM 1155 C CA . PRO A 1 153 ? -6.007 -44.718 62.026 1.00 64.88 153 PRO A CA 1
ATOM 1156 C C . PRO A 1 153 ? -6.460 -44.868 63.483 1.00 64.88 153 PRO A C 1
ATOM 1158 O O . PRO A 1 153 ? -5.752 -45.422 64.324 1.00 64.88 153 PRO A O 1
ATOM 1161 N N . ALA A 1 154 ? -7.663 -44.362 63.762 1.00 71.12 154 ALA A N 1
ATOM 1162 C CA . ALA A 1 154 ? -8.301 -44.428 65.070 1.00 71.12 154 ALA A CA 1
ATOM 1163 C C . ALA A 1 154 ? -8.437 -45.885 65.564 1.00 71.12 154 ALA A C 1
ATOM 1165 O O . ALA A 1 154 ? -8.732 -46.772 64.758 1.00 71.12 154 ALA A O 1
ATOM 1166 N N . PRO A 1 155 ? -8.262 -46.144 66.874 1.00 67.25 155 PRO A N 1
ATOM 1167 C CA . PRO A 1 155 ? -8.415 -47.481 67.432 1.00 67.25 155 PRO A CA 1
ATOM 1168 C C . PRO A 1 155 ? -9.860 -47.977 67.290 1.00 67.25 155 PRO A C 1
ATOM 1170 O O . PRO A 1 155 ? -10.813 -47.256 67.595 1.00 67.25 155 PRO A O 1
ATOM 1173 N N . GLU A 1 156 ? -10.002 -49.222 66.829 1.00 70.62 156 GLU A N 1
ATOM 1174 C CA . GLU A 1 156 ? -11.279 -49.933 66.734 1.00 70.62 156 GLU A CA 1
ATOM 1175 C C . GLU A 1 156 ? -11.972 -50.022 68.107 1.00 70.62 156 GLU A C 1
ATOM 1177 O O . GLU A 1 156 ? -11.314 -50.289 69.120 1.00 70.62 156 GLU A O 1
ATOM 1182 N N . PRO A 1 157 ? -13.304 -49.836 68.169 1.00 65.62 157 PRO A N 1
ATOM 1183 C CA . PRO A 1 157 ? -14.059 -50.053 69.392 1.00 65.62 157 PRO A CA 1
ATOM 1184 C C . PRO A 1 157 ? -14.040 -51.541 69.758 1.00 65.62 157 PRO A C 1
ATOM 1186 O O . PRO A 1 157 ? -14.452 -52.399 68.975 1.00 65.62 157 PRO A O 1
ATOM 1189 N N . GLN A 1 158 ? -13.573 -51.842 70.971 1.00 65.94 158 GLN A N 1
ATOM 1190 C CA . GLN A 1 158 ? -13.693 -53.176 71.551 1.00 65.94 158 GLN A CA 1
ATOM 1191 C C . GLN A 1 158 ? -15.178 -53.524 71.742 1.00 65.94 158 GLN A C 1
ATOM 1193 O O . GLN A 1 158 ? -15.940 -52.675 72.214 1.00 65.94 158 GLN A O 1
ATOM 1198 N N . PRO A 1 159 ? -15.606 -54.751 71.401 1.00 59.59 159 PRO A N 1
ATOM 1199 C CA . PRO A 1 159 ? -16.971 -55.177 71.649 1.00 59.59 159 PRO A CA 1
ATOM 1200 C C . PRO A 1 159 ? -17.214 -55.329 73.152 1.00 59.59 159 PRO A C 1
ATOM 1202 O O . PRO A 1 159 ? -16.490 -56.040 73.850 1.00 59.59 159 PRO A O 1
ATOM 1205 N N . GLU A 1 160 ? -18.277 -54.681 73.624 1.00 59.50 160 GLU A N 1
ATOM 1206 C CA . GLU A 1 160 ? -18.946 -55.038 74.868 1.00 59.50 160 GLU A CA 1
ATOM 1207 C C . GLU A 1 160 ? -19.376 -56.513 74.807 1.00 59.50 160 GLU A C 1
ATOM 1209 O O . GLU A 1 160 ? -20.233 -56.906 74.016 1.00 59.50 160 GLU A O 1
ATOM 1214 N N . GLY A 1 161 ? -18.783 -57.328 75.670 1.00 50.22 161 GLY A N 1
ATOM 1215 C CA . GLY A 1 161 ? -19.345 -58.587 76.148 1.00 50.22 161 GLY A CA 1
ATOM 1216 C C . GLY A 1 161 ? -19.032 -58.642 77.644 1.00 50.22 161 GLY A C 1
ATOM 1217 O O . GLY A 1 161 ? -17.874 -58.514 78.019 1.00 50.22 161 GLY A O 1
ATOM 1218 N N . GLY A 1 162 ? -19.980 -58.690 78.575 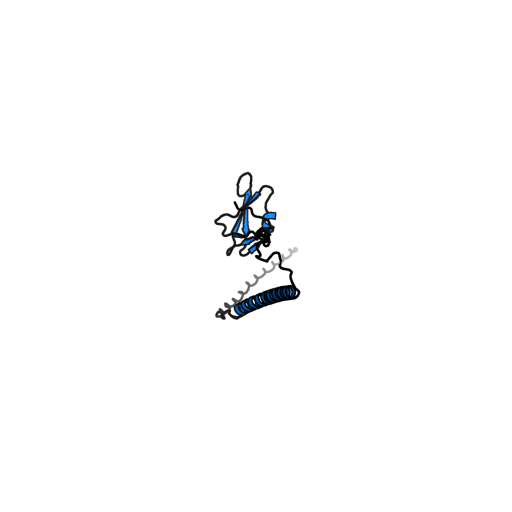1.00 49.41 162 GLY A N 1
ATOM 1219 C CA . GLY A 1 162 ? -21.294 -59.316 78.510 1.00 49.41 162 GLY A CA 1
ATOM 1220 C C . GLY A 1 162 ? -21.197 -60.712 79.127 1.00 49.41 162 GLY A C 1
ATOM 1221 O O . GLY A 1 162 ? -20.736 -61.618 78.441 1.00 49.41 162 GLY A O 1
ATOM 1222 N N . ASN A 1 163 ? -21.690 -60.837 80.371 1.00 47.31 163 ASN A N 1
ATOM 1223 C CA . ASN A 1 163 ? -21.984 -62.069 81.135 1.00 47.31 163 ASN A CA 1
ATOM 1224 C C . ASN A 1 163 ? -20.739 -62.871 81.586 1.00 47.31 163 ASN A C 1
ATOM 1226 O O . ASN A 1 163 ? -19.771 -62.977 80.848 1.00 47.31 163 ASN A O 1
ATOM 1230 N N . GLU A 1 164 ? -20.633 -63.472 82.769 1.00 42.91 164 GLU A N 1
ATOM 1231 C CA . GLU A 1 164 ? -21.534 -63.820 83.879 1.00 42.91 164 GLU A CA 1
ATOM 1232 C C . GLU A 1 164 ? -20.650 -64.128 85.107 1.00 42.91 164 GLU A C 1
ATOM 1234 O O . GLU A 1 164 ? -19.499 -64.583 84.894 1.00 42.91 164 GLU A O 1
#

Radius of gyration: 37.38 Å; Cα contacts (8 Å, |Δi|>4): 138; chains: 1; bounding box: 54×78×127 Å

Organism: NCBI:txid396013

Nearest PDB structures (foldseek):
  7wsw-assembly1_C  TM=4.431E-01  e=1.007E+00  Arabidopsis thaliana
  2wc2-assembly1_B  TM=2.711E-01  e=4.492E-01  Escherichia coli BL21(DE3)
  6hq4-assembly1_B  TM=3.181E-01  e=1.597E+00  Bdellovibrio bacteriovorus HD100
  6hq7-assembly1_B  TM=3.241E-01  e=1.692E+00  Bdellovibrio bacteriovorus HD100
  5cvr-assembly1_A-2  TM=3.459E-01  e=5.358E+00  Aliivibrio fischeri